Protein 7YKM (pdb70)

Solvent-accessible surface area: 5357 Å² total; per-residue (Å²): 118,158,53,168,34,80,24,104,46,71,0,51,137,35,1,59,128,5,12,21,76,126,60,16,151,99,6,100,32,139,46,7,126,84,26,16,0,77,0,59,3,136,74,84,59,39,13,93,106,14,43,131,79,79,112,121,10,15,124,98,0,28,105,67,5,26,103,73,60,88,4,83,62,1,102,29,46,54,41,187,207

Organism: Deinococcus radiodurans (strain ATCC 13939 / DSM 20539 / JCM 16871 / CCUG 27074 / LMG 4051 / NBRC 15346 / NCIMB 9279 / VKM B-1422 / R1) (NCBI:txid243230)

Radius of gyration: 12.06 Å; Cα contacts (8 Å, |Δi|>4): 116; chains: 1; bounding box: 26×30×32 Å

Foldseek 3Di:
DVVLVVLFVLLQVCLCVLPDDVQPVFKHFDGADPLETEIEGADDVVQVVCVVCVVSSQVSSQVVSDPPSGRDYYHYDYDPD

Sequence (81 aa):
KLGYGVQRARALLLWPQAVGPEIARMTRPRSVQGGTLFVEVRDSAAAHHLTMQRHHFLKRLNELLGAGQEVSELRFSVGHI

Structure (mmCIF, N/CA/C/O backbone):
data_7YKM
#
_entry.id   7YKM
#
_cell.length_a   92.593
_cell.length_b   37.438
_cell.length_c   86.285
_c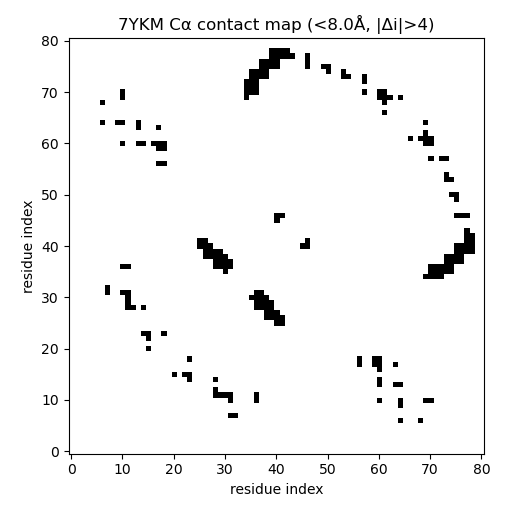ell.angle_alpha   90.000
_cell.angle_beta   164.339
_cell.angle_gamma   90.000
#
_symmetry.space_group_name_H-M   'C 1 2 1'
#
loop_
_entity.id
_entity.type
_entity.pdbx_description
1 polymer 'DciA DUF721 domain'
2 water water
#
loop_
_atom_site.group_PDB
_atom_site.id
_atom_site.type_symbol
_atom_site.label_atom_id
_atom_site.label_alt_id
_atom_site.label_comp_id
_atom_site.label_asym_id
_atom_site.label_entity_id
_atom_site.label_seq_id
_atom_site.pdbx_PDB_ins_code
_atom_site.Cartn_x
_atom_site.Cartn_y
_atom_site.Cartn_z
_atom_site.occupancy
_atom_site.B_iso_or_equiv
_atom_site.auth_seq_id
_atom_site.auth_comp_id
_atom_site.auth_asym_id
_atom_site.auth_atom_id
_atom_site.pdbx_PDB_model_num
ATOM 1 N N . LYS A 1 24 ? -4.31178 12.97518 -4.37321 1.000 61.65314 24 LYS A N 1
ATOM 2 C CA . LYS A 1 24 ? -5.17900 12.06728 -3.63623 1.000 58.57382 24 LYS A CA 1
ATOM 3 C C . LYS A 1 24 ? -6.57149 11.99085 -4.27678 1.000 57.04799 24 LYS A C 1
ATOM 4 O O . LYS A 1 24 ? -7.44300 11.25290 -3.81228 1.000 56.51271 24 LYS A O 1
ATOM 6 N N . LEU A 1 25 ? -6.75994 12.76776 -5.34504 1.000 57.24164 25 LEU A N 1
ATOM 7 C CA . LEU A 1 25 ? -8.02424 12.74376 -6.06694 1.000 56.08865 25 LEU A CA 1
ATOM 8 C C . LEU A 1 25 ? -8.32533 11.34957 -6.59432 1.000 59.42671 25 LEU A C 1
ATOM 9 O O . LEU A 1 25 ? -9.46471 10.87925 -6.50328 1.000 60.88254 25 LEU A O 1
ATOM 14 N N . GLY A 1 26 ? -7.31523 10.66660 -7.14706 1.000 60.99750 26 GLY A N 1
ATOM 15 C CA . GLY A 1 26 ? -7.53599 9.31217 -7.62963 1.000 56.75600 26 GLY A CA 1
ATOM 16 C C . GLY A 1 26 ? -7.86168 8.33271 -6.51690 1.000 52.06826 26 GLY A C 1
ATOM 17 O O . GLY A 1 26 ? -8.71887 7.46149 -6.67496 1.000 49.48218 26 GLY A O 1
ATOM 18 N N . TYR A 1 27 ? -7.16238 8.44307 -5.38641 1.000 50.81216 27 TYR A N 1
ATOM 19 C CA . TYR A 1 27 ? -7.54902 7.65491 -4.22131 1.000 49.04446 27 TYR A CA 1
ATOM 20 C C . TYR A 1 27 ? -8.99317 7.92916 -3.83339 1.000 45.97580 27 TYR A C 1
ATOM 21 O O . TYR A 1 27 ? -9.73865 7.00262 -3.50064 1.000 40.23620 27 TYR A O 1
ATOM 30 N N . GLY A 1 28 ? -9.40490 9.20078 -3.86435 1.000 49.00163 28 GLY A N 1
ATOM 31 C CA . GLY A 1 28 ? -10.78006 9.52989 -3.52702 1.000 44.43351 28 GLY A CA 1
ATOM 32 C C . GLY A 1 28 ? -11.79602 8.92101 -4.47950 1.000 36.58856 28 GLY A C 1
ATOM 33 O O . GLY A 1 28 ? -12.86240 8.46879 -4.05556 1.000 37.24344 28 GLY A O 1
ATOM 34 N N . VAL A 1 29 ? -11.48973 8.91324 -5.77888 1.000 32.09184 29 VAL A N 1
ATOM 35 C CA . VAL A 1 29 ? -12.35591 8.20058 -6.71369 1.000 30.55108 29 VAL A CA 1
ATOM 36 C C . VAL A 1 29 ? -12.48588 6.74182 -6.30433 1.000 26.87967 29 VAL A C 1
ATOM 37 O O . VAL A 1 29 ? -13.59099 6.20599 -6.19866 1.000 25.33155 29 VAL A O 1
ATOM 41 N N . GLN A 1 30 ? -11.35641 6.08127 -6.07121 1.000 25.60650 30 GLN A N 1
ATOM 42 C CA . GLN A 1 30 ? -11.38860 4.65993 -5.74170 1.000 25.72768 30 GLN A CA 1
ATOM 43 C C . GLN A 1 30 ? -12.11626 4.41469 -4.42832 1.000 23.62319 30 GLN A C 1
ATOM 44 O O . GLN A 1 30 ? -12.86870 3.43918 -4.29644 1.000 23.16282 30 GLN A O 1
ATOM 50 N N . ARG A 1 31 ? -11.89357 5.27764 -3.43486 1.000 20.77197 31 ARG A N 1
ATOM 51 C CA . ARG A 1 31 ? -12.53127 5.04336 -2.14603 1.000 20.52255 31 ARG A CA 1
ATOM 52 C C . ARG A 1 31 ? -14.03725 5.18912 -2.25677 1.000 17.07106 31 ARG A C 1
ATOM 53 O O . ARG A 1 31 ? -14.79292 4.36644 -1.73174 1.000 19.04335 31 ARG A O 1
ATOM 61 N N . ALA A 1 32 ? -14.50141 6.22771 -2.95368 1.000 17.00114 32 ALA A N 1
ATOM 62 C CA . ALA A 1 32 ? -15.92994 6.34514 -3.16946 1.000 15.24442 32 ALA A CA 1
ATOM 63 C C . ALA A 1 32 ? -16.46745 5.13752 -3.92889 1.000 13.15629 32 ALA A C 1
ATOM 64 O O . ALA A 1 32 ? -17.52869 4.61207 -3.58544 1.000 14.16305 32 ALA A O 1
ATOM 66 N N . ARG A 1 33 ? -15.76952 4.70028 -4.98126 1.000 13.77838 33 ARG A N 1
ATOM 67 C CA . ARG A 1 33 ? -16.30884 3.60027 -5.78142 1.000 12.97735 33 ARG A CA 1
ATOM 68 C C . ARG A 1 33 ? -16.40706 2.29473 -4.98222 1.000 14.73546 33 ARG A C 1
ATOM 69 O O . ARG A 1 33 ? -17.34429 1.49914 -5.18103 1.000 15.48016 33 ARG A O 1
ATOM 77 N N . ALA A 1 34 ? -15.43341 2.03427 -4.10256 1.000 14.52239 34 ALA A N 1
ATOM 78 C CA . ALA A 1 34 ? -15.51840 0.85401 -3.25238 1.000 14.59422 34 ALA A CA 1
ATOM 79 C C . ALA A 1 34 ? -16.78144 0.86972 -2.40490 1.000 15.91634 34 ALA A C 1
ATOM 80 O O . ALA A 1 34 ? -17.42711 -0.17285 -2.23077 1.000 19.25483 34 ALA A O 1
ATOM 82 N N . LEU A 1 35 ? -17.15621 2.04107 -1.86861 1.000 13.91898 35 LEU A N 1
ATOM 83 C CA . LEU A 1 35 ? -18.38823 2.10607 -1.09502 1.000 13.97083 35 LEU A CA 1
ATOM 84 C C . LEU A 1 35 ? -19.60625 1.96027 -1.99479 1.000 17.23281 35 LEU A C 1
ATOM 85 O O . LEU A 1 35 ? -20.55293 1.23952 -1.66316 1.000 16.70344 35 LEU A O 1
ATOM 90 N N . LEU A 1 36 ? -19.57985 2.60456 -3.15971 1.000 13.76161 36 LEU A N 1
ATOM 91 C CA . LEU A 1 36 ? -20.75529 2.63897 -4.02348 1.000 13.42120 36 LEU A CA 1
ATOM 92 C C . LEU A 1 36 ? -21.01058 1.31316 -4.72408 1.000 12.27296 36 LEU A C 1
ATOM 93 O O . LEU A 1 36 ? -22.16196 1.01200 -5.05891 1.000 15.47290 36 LEU A O 1
ATOM 98 N N . LEU A 1 37 ? -19.96960 0.51729 -4.95451 1.000 13.87057 37 LEU A N 1
ATOM 99 C CA . LEU A 1 37 ? -20.11055 -0.74967 -5.67257 1.000 12.10401 37 LEU A CA 1
ATOM 100 C C . LEU A 1 37 ? -20.46292 -1.95002 -4.78532 1.000 12.26781 37 LEU A C 1
ATOM 101 O O . LEU A 1 37 ? -20.70087 -3.04613 -5.31949 1.000 13.52038 37 LEU A O 1
ATOM 106 N N . TRP A 1 38 ? -20.49202 -1.78102 -3.46111 1.000 11.91885 38 TRP A N 1
ATOM 107 C CA . TRP A 1 38 ? -20.81006 -2.89896 -2.57495 1.000 11.72157 38 TRP A CA 1
ATOM 108 C C . TRP A 1 38 ? -22.14415 -3.55124 -2.91872 1.000 13.20998 38 TRP A C 1
ATOM 109 O O . TRP A 1 38 ? -22.19224 -4.78969 -3.02965 1.000 11.51517 38 TRP A O 1
ATOM 120 N N . PRO A 1 39 ? -23.24366 -2.81486 -3.10955 1.000 13.06737 39 PRO A N 1
ATOM 121 C CA . PRO A 1 39 ? -24.49732 -3.49965 -3.48870 1.000 14.69021 39 PRO A CA 1
ATOM 122 C C . PRO A 1 39 ? -24.37341 -4.29995 -4.77271 1.000 13.49622 39 PRO A C 1
ATOM 123 O O . PRO A 1 39 ? -24.90714 -5.41690 -4.85288 1.000 15.25020 39 PRO A O 1
ATOM 127 N N . GLN A 1 40 ? -23.69003 -3.76258 -5.78764 1.000 13.58992 40 GLN A N 1
ATOM 128 C CA . GLN A 1 40 ? -23.53987 -4.50740 -7.03277 1.000 14.66103 40 GLN A CA 1
ATOM 129 C C . GLN A 1 40 ? -22.76099 -5.78579 -6.79567 1.000 14.45673 40 GLN A C 1
ATOM 130 O O . GLN A 1 40 ? -23.04928 -6.82612 -7.39876 1.000 15.20183 40 GLN A O 1
ATOM 136 N N . ALA A 1 41 ? -21.77673 -5.73062 -5.89386 1.000 15.28054 41 ALA A N 1
ATOM 137 C CA . ALA A 1 41 ? -20.95136 -6.90227 -5.62509 1.000 13.42665 41 ALA A CA 1
ATOM 138 C C . ALA A 1 41 ? -21.73098 -8.01338 -4.93543 1.000 15.40123 41 ALA A C 1
ATOM 139 O O . ALA A 1 41 ? -21.51387 -9.19667 -5.22153 1.000 18.62821 41 ALA A O 1
ATOM 141 N N . VAL A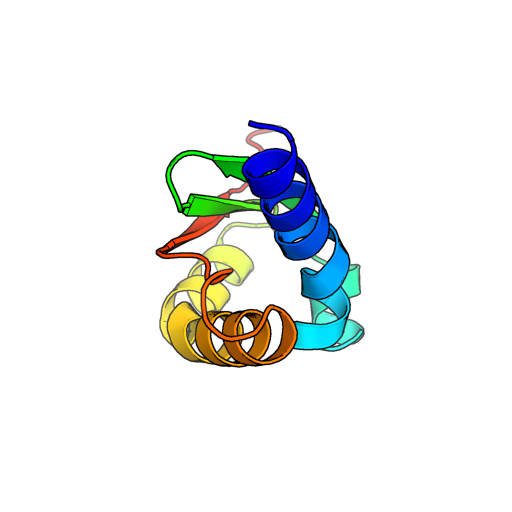 1 42 ? -22.62162 -7.66859 -4.00055 1.000 15.75804 42 VAL A N 1
ATOM 142 C CA . VAL A 1 42 ? -23.22279 -8.69806 -3.16258 1.000 13.26114 42 VAL A CA 1
ATOM 143 C C . VAL A 1 42 ? -24.66349 -9.02255 -3.51655 1.000 15.14530 42 VAL A C 1
ATOM 144 O O . VAL A 1 42 ? -25.20659 -9.99688 -2.97426 1.000 16.12624 42 VAL A O 1
ATOM 148 N N . GLY A 1 43 ? -25.31117 -8.22897 -4.36916 1.000 14.21174 43 GLY A N 1
ATOM 149 C CA . GLY A 1 43 ? -26.69754 -8.48954 -4.69351 1.000 13.38706 43 GLY A CA 1
ATOM 150 C C . GLY A 1 43 ? -27.64333 -7.79559 -3.74278 1.000 13.24764 43 GLY A C 1
ATOM 151 O O . GLY A 1 43 ? -27.24820 -7.35505 -2.64651 1.000 14.14510 43 GLY A O 1
ATOM 152 N N . PRO A 1 44 ? -28.91782 -7.66557 -4.14244 1.000 14.68916 44 PRO A N 1
ATOM 153 C CA . PRO A 1 44 ? -29.83536 -6.80865 -3.37885 1.000 14.84635 44 PRO A CA 1
ATOM 154 C C . PRO A 1 44 ? -30.24539 -7.35984 -2.01940 1.000 17.46383 44 PRO A C 1
ATOM 155 O O . PRO A 1 44 ? -30.48704 -6.56623 -1.10397 1.000 19.01854 44 PRO A O 1
ATOM 159 N N . GLU A 1 45 ? -30.35423 -8.68252 -1.85653 1.000 16.73914 45 GLU A N 1
ATOM 160 C CA . GLU A 1 45 ? -30.76066 -9.23432 -0.56524 1.000 16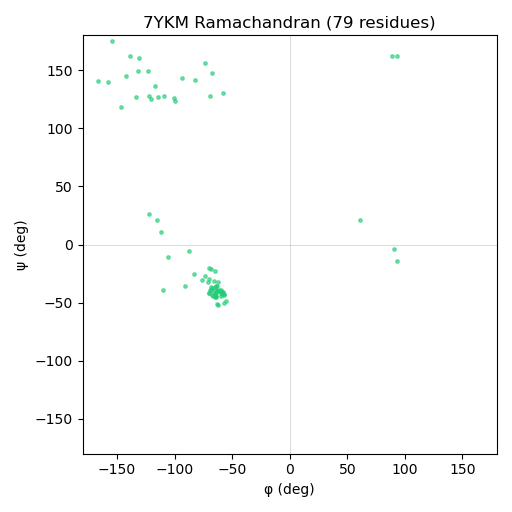.55122 45 GLU A CA 1
ATOM 161 C C . GLU A 1 45 ? -29.75224 -8.87271 0.51192 1.000 15.92447 45 GLU A C 1
ATOM 162 O O . GLU A 1 45 ? -30.11337 -8.32174 1.55974 1.000 16.93188 45 GLU A O 1
ATOM 168 N N . ILE A 1 46 ? -28.47538 -9.15094 0.25461 1.000 13.49755 46 ILE A N 1
ATOM 169 C CA . ILE A 1 46 ? -27.44906 -8.80805 1.23973 1.000 11.53820 46 ILE A CA 1
ATOM 170 C C . ILE A 1 46 ? -27.27872 -7.29359 1.35988 1.000 13.55488 46 ILE A C 1
ATOM 171 O O . ILE A 1 46 ? -27.04476 -6.76537 2.45454 1.000 17.08907 46 ILE A O 1
ATOM 1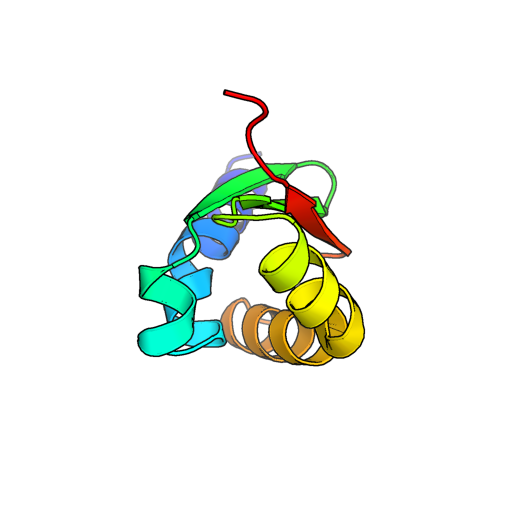76 N N . ALA A 1 47 ? -27.38519 -6.56417 0.24880 1.000 15.94562 47 ALA A N 1
ATOM 177 C CA . ALA A 1 47 ? -27.16129 -5.12622 0.30066 1.000 14.85621 47 ALA A CA 1
ATOM 178 C C . ALA A 1 47 ? -28.22144 -4.42440 1.13321 1.000 18.13483 47 ALA A C 1
ATOM 179 O O . ALA A 1 47 ? -27.94716 -3.37644 1.73722 1.000 15.70151 47 ALA A O 1
ATOM 181 N N . ARG A 1 48 ? -29.43862 -4.95351 1.15542 1.000 15.91625 48 ARG A N 1
ATOM 182 C CA . ARG A 1 48 ? -30.49093 -4.30139 1.91393 1.000 16.35862 48 ARG A CA 1
ATOM 183 C C . ARG A 1 48 ? -30.22576 -4.38034 3.40997 1.000 18.53497 48 ARG A C 1
ATOM 184 O O . ARG A 1 48 ? -30.73621 -3.54385 4.15783 1.000 23.19276 48 ARG A O 1
ATOM 192 N N . MET A 1 49 ? -29.40516 -5.33175 3.85153 1.000 15.95971 49 MET A N 1
ATOM 193 C CA . MET A 1 49 ? -29.16805 -5.59639 5.26690 1.000 20.09261 49 MET A CA 1
ATOM 194 C C . MET A 1 49 ? -27.75509 -5.23150 5.71049 1.000 20.25291 49 MET A C 1
ATOM 195 O O . MET A 1 49 ? -27.33111 -5.60787 6.81377 1.000 22.01705 49 MET A O 1
ATOM 200 N N . THR A 1 50 ? -27.00793 -4.53452 4.86606 1.000 16.36531 50 THR A N 1
ATOM 201 C CA . THR A 1 50 ? -25.65113 -4.10923 5.17337 1.000 14.10939 50 THR A CA 1
ATOM 202 C C . THR A 1 50 ? -25.48621 -2.68296 4.67517 1.000 14.94367 50 THR A C 1
ATOM 203 O O . THR A 1 50 ? -26.27222 -2.18864 3.86274 1.000 15.97401 50 THR A O 1
ATOM 207 N N . ARG A 1 51 ? -24.45573 -2.01110 5.18120 1.000 13.95765 51 ARG A N 1
ATOM 208 C CA . ARG A 1 51 ? -24.20558 -0.64285 4.74223 1.000 13.23676 51 ARG A CA 1
ATOM 209 C C . ARG A 1 51 ? -22.71109 -0.41539 4.74587 1.000 15.45908 51 ARG A C 1
ATOM 210 O O . ARG A 1 51 ? -22.07396 -0.49771 5.80244 1.000 14.54275 51 ARG A O 1
ATOM 218 N N . PRO A 1 52 ? -22.11271 -0.12580 3.60144 1.000 12.89431 52 PRO A N 1
ATOM 219 C CA . PRO A 1 52 ? -20.68396 0.18672 3.56562 1.000 12.35229 52 PRO A CA 1
ATOM 220 C C . PRO A 1 52 ? -20.43826 1.52601 4.22943 1.000 14.74834 52 PRO A C 1
ATOM 221 O O . PRO A 1 52 ? -21.08291 2.52599 3.89943 1.000 15.11429 52 PRO A O 1
ATOM 225 N N . ARG A 1 53 ? -19.51483 1.54262 5.18689 1.000 12.40126 53 ARG A N 1
ATOM 226 C CA . ARG A 1 53 ? -19.34353 2.72952 6.02012 1.000 13.63882 53 ARG A CA 1
ATOM 227 C C . ARG A 1 53 ? -18.06089 3.50363 5.78179 1.000 15.28008 53 ARG A C 1
ATOM 228 O O . ARG A 1 53 ? -18.06965 4.73515 5.86298 1.000 20.19704 53 ARG A O 1
ATOM 236 N N . SER A 1 54 ? -16.94595 2.82726 5.54748 1.000 12.19731 54 SER A N 1
ATOM 237 C CA . SER A 1 54 ? -15.67293 3.50873 5.49198 1.000 12.87614 54 SER A CA 1
ATOM 238 C C . SER A 1 54 ? -14.71533 2.65326 4.69070 1.000 15.17564 54 SER A C 1
ATOM 239 O O . SER A 1 54 ? -14.71446 1.42461 4.81495 1.000 16.54986 54 SER A O 1
ATOM 242 N N . VAL A 1 55 ? -13.91302 3.29602 3.86101 1.000 16.31513 55 VAL A N 1
ATOM 243 C CA . VAL A 1 55 ? -12.80377 2.62511 3.20573 1.000 16.48173 55 VAL A CA 1
ATOM 244 C C . VAL A 1 55 ? -11.58780 3.51416 3.34958 1.000 21.24465 55 VAL A C 1
A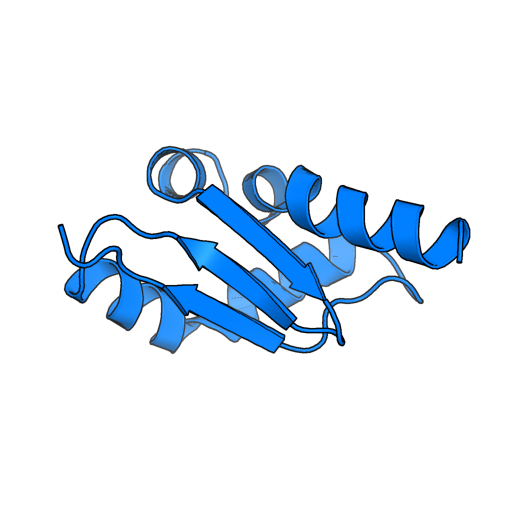TOM 245 O O . VAL A 1 55 ? -11.64185 4.71155 3.03251 1.000 24.10224 55 VAL A O 1
ATOM 249 N N . GLN A 1 56 ? -10.50949 2.94121 3.86892 1.000 22.74080 56 GLN A N 1
ATOM 250 C CA . GLN A 1 56 ? -9.32784 3.71699 4.18979 1.000 24.17481 56 GLN A CA 1
ATOM 251 C C . GLN A 1 56 ? -8.19614 2.73738 4.42759 1.000 27.88197 56 GLN A C 1
ATOM 252 O O . GLN A 1 56 ? -8.40748 1.68151 5.02056 1.000 25.91970 56 GLN A O 1
ATOM 258 N N . GLY A 1 57 ? -7.00764 3.08585 3.94868 1.000 29.68175 57 GLY A N 1
ATOM 259 C CA . GLY A 1 57 ? -5.87932 2.19860 4.13445 1.000 29.17144 57 GLY A CA 1
ATOM 260 C C . GLY A 1 57 ? -6.04903 0.83799 3.50675 1.000 29.84957 57 GLY A C 1
ATOM 261 O O . GLY A 1 57 ? -5.37676 -0.10781 3.91784 1.000 31.32045 57 GLY A O 1
ATOM 262 N N . GLY A 1 58 ? -6.94715 0.70711 2.53220 1.000 27.33528 58 GLY A N 1
ATOM 263 C CA . GLY A 1 58 ? -7.19653 -0.55572 1.86534 1.000 24.56362 58 GLY A CA 1
ATOM 264 C C . GLY A 1 58 ? -8.27793 -1.41575 2.48200 1.000 20.56176 58 GLY A C 1
ATOM 265 O O . GLY A 1 58 ? -8.60008 -2.47041 1.91957 1.000 21.25601 58 GLY A O 1
ATOM 266 N N . THR A 1 59 ? -8.85701 -0.99934 3.60389 1.000 20.77492 59 THR A N 1
ATOM 267 C CA . THR A 1 59 ? -9.83459 -1.79275 4.33107 1.000 20.08852 59 THR A CA 1
ATOM 268 C C . THR A 1 59 ? -11.20432 -1.16600 4.17483 1.000 17.92555 59 THR A C 1
ATOM 269 O O . THR A 1 59 ? -11.38262 0.02049 4.48259 1.000 18.79994 59 THR A O 1
ATOM 273 N N . LEU A 1 60 ? -12.17295 -1.98235 3.75318 1.000 16.39324 60 LEU A N 1
ATOM 274 C CA . LEU A 1 60 ? -13.57501 -1.58423 3.68955 1.000 16.09638 60 LEU A CA 1
ATOM 275 C C . LEU A 1 60 ? -14.29085 -2.13863 4.91624 1.000 16.97746 60 LEU A C 1
ATOM 276 O O . LEU A 1 60 ? -14.24534 -3.34649 5.17016 1.000 18.03355 60 LEU A O 1
ATOM 281 N N . PHE A 1 61 ? -14.91687 -1.25310 5.69149 1.000 12.65330 61 PHE A N 1
ATOM 282 C CA . PHE A 1 61 ? -15.75634 -1.66615 6.80710 1.000 14.50129 61 PHE A CA 1
ATOM 283 C C . PHE A 1 61 ? -17.20231 -1.59150 6.36867 1.000 12.86901 61 PHE A C 1
ATOM 284 O O . PHE A 1 61 ? -17.65913 -0.54114 5.90016 1.000 13.18425 61 PHE A O 1
ATOM 292 N N . VAL A 1 62 ? -17.92101 -2.69979 6.52683 1.000 10.67626 62 VAL A N 1
ATOM 293 C CA . VAL A 1 62 ? -19.33479 -2.79979 6.20016 1.000 11.01596 62 VAL A CA 1
ATOM 294 C C . VAL A 1 62 ? -20.08557 -3.03402 7.49939 1.000 13.15387 62 VAL A C 1
ATOM 295 O O . VAL A 1 62 ? -19.75584 -3.96551 8.24702 1.000 11.97759 62 VAL A O 1
ATOM 299 N N . GLU A 1 63 ? -21.08557 -2.20712 7.76959 1.000 13.92349 63 GLU A N 1
ATOM 300 C CA . GLU A 1 63 ? -21.92532 -2.41169 8.94299 1.000 12.73053 63 GLU A CA 1
ATOM 301 C C . GLU A 1 63 ? -22.99287 -3.45318 8.63949 1.000 13.19388 63 GLU A C 1
ATOM 302 O O . GLU A 1 63 ? -23.57309 -3.47679 7.55673 1.000 13.65507 63 GLU A O 1
ATOM 308 N N . VAL A 1 64 ? -23.27852 -4.30250 9.61837 1.000 11.10539 64 VAL A N 1
ATOM 309 C CA . VAL A 1 64 ? -24.22820 -5.39372 9.48658 1.000 14.31708 64 VAL A CA 1
ATOM 310 C C . VAL A 1 64 ? -25.14894 -5.30810 10.68731 1.000 15.56889 64 VAL A C 1
ATOM 311 O O . VAL A 1 64 ? -24.83949 -4.65966 11.69095 1.000 17.62276 64 VAL A O 1
ATOM 315 N N . ARG A 1 65 ? -26.31618 -5.94152 10.56543 1.000 22.24413 65 ARG A N 1
ATOM 316 C CA . ARG A 1 65 ? -27.34994 -5.70594 11.55894 1.000 26.08750 65 ARG A CA 1
ATOM 317 C C . ARG A 1 65 ? -27.09550 -6.43293 12.87515 1.000 25.22374 65 ARG A C 1
ATOM 318 O O . ARG A 1 65 ? -27.49029 -5.94042 13.92986 1.000 28.28596 65 ARG A O 1
ATOM 326 N N . ASP A 1 66 ? -26.44041 -7.58712 12.86388 1.000 22.92579 66 ASP A N 1
ATOM 327 C CA . AS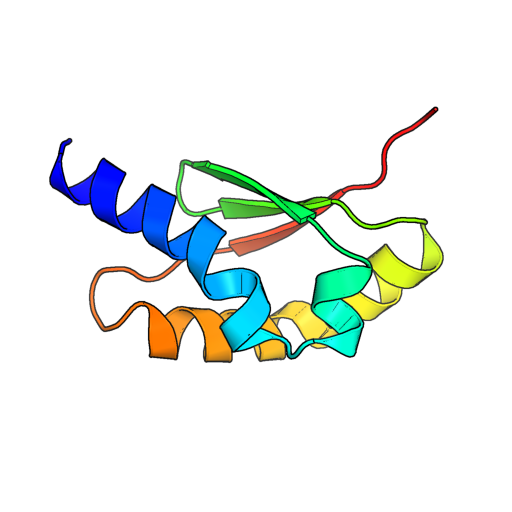P A 1 66 ? -26.24818 -8.29094 14.12085 1.000 25.42941 66 ASP A CA 1
ATOM 328 C C . ASP A 1 66 ? -25.02554 -9.18627 14.04616 1.000 20.74900 66 ASP A C 1
ATOM 329 O O . ASP A 1 66 ? -24.41611 -9.37957 12.99217 1.000 17.58288 66 ASP A O 1
ATOM 334 N N . SER A 1 67 ? -24.73429 -9.78449 15.18970 1.000 20.52640 67 SER A N 1
ATOM 335 C CA . SER A 1 67 ? -23.52390 -10.56004 15.37383 1.000 16.59965 67 SER A CA 1
ATOM 336 C C . SER A 1 67 ? -23.50450 -11.78313 14.47590 1.000 16.72576 67 SER A C 1
ATOM 337 O O . SER A 1 67 ? -22.45561 -12.11259 13.91125 1.000 15.86511 67 SER A O 1
ATOM 340 N N . ALA A 1 68 ? -24.64095 -12.48432 14.34774 1.000 15.76762 68 ALA A N 1
ATOM 341 C CA . ALA A 1 68 ? -24.62002 -13.70909 13.54857 1.000 16.56832 68 ALA A CA 1
ATOM 342 C C . ALA A 1 68 ? -24.38756 -13.40573 12.07069 1.000 16.89157 68 ALA A C 1
ATOM 343 O O . ALA A 1 68 ? -23.58212 -14.08069 11.41422 1.000 16.43052 68 ALA A O 1
ATOM 345 N N . ALA A 1 69 ? -25.06518 -12.38361 11.53169 1.000 18.17056 69 ALA A N 1
ATOM 346 C CA . ALA A 1 69 ? -24.82741 -12.01631 10.13710 1.000 17.97994 69 ALA A CA 1
ATOM 347 C C . ALA A 1 69 ? -23.36672 -11.62704 9.92214 1.000 17.18096 69 ALA A C 1
ATOM 348 O O . ALA A 1 69 ? -22.74211 -12.04473 8.93684 1.000 17.72092 69 ALA A O 1
ATOM 350 N N . ALA A 1 70 ? -22.78492 -10.87542 10.86154 1.000 18.43546 70 ALA A N 1
ATOM 351 C CA . ALA A 1 70 ? -21.37426 -10.51573 10.72835 1.000 17.53424 70 ALA A CA 1
ATOM 352 C C . ALA A 1 70 ? -20.49935 -11.75110 10.67026 1.000 14.26328 70 ALA A C 1
ATOM 353 O O . ALA A 1 70 ? -19.52503 -11.79711 9.91586 1.000 14.26351 70 ALA A O 1
ATOM 355 N N . HIS A 1 71 ? -20.80163 -12.75213 11.49965 1.000 14.45040 71 HIS A N 1
ATOM 356 C CA . HIS A 1 71 ? -20.01955 -13.97459 11.47117 1.000 14.27520 71 HIS A CA 1
ATOM 357 C C . HIS A 1 71 ? -20.15032 -14.67965 10.12145 1.000 12.66003 71 HIS A C 1
ATOM 358 O O . HIS A 1 71 ? -19.14358 -15.05803 9.52137 1.000 12.91576 71 HIS A O 1
ATOM 365 N N . HIS A 1 72 ? -21.37966 -14.89407 9.64746 1.000 14.51773 72 HIS A N 1
ATOM 366 C CA . HIS A 1 72 ? -21.55304 -15.61437 8.38592 1.000 12.79181 72 HIS A CA 1
ATOM 367 C C . HIS A 1 72 ? -20.94177 -14.84600 7.21379 1.000 14.51497 72 HIS A C 1
ATOM 368 O O . HIS A 1 72 ? -20.34905 -15.45515 6.30900 1.000 14.22261 72 HIS A O 1
ATOM 375 N N . LEU A 1 73 ? -21.01974 -13.51343 7.24323 1.000 13.60080 73 LEU A N 1
ATOM 376 C CA . LEU A 1 73 ? -20.35767 -12.70948 6.21860 1.000 15.19066 73 LEU A CA 1
ATOM 377 C C . LEU A 1 73 ? -18.84885 -12.87504 6.28602 1.000 14.99423 73 LEU A C 1
ATOM 378 O O . LEU A 1 73 ? -18.18723 -13.06277 5.25414 1.000 14.68667 73 LEU A O 1
ATOM 383 N N . THR A 1 74 ? -18.28132 -12.82895 7.50168 1.000 15.52764 74 THR A N 1
ATOM 384 C CA . THR A 1 74 ? -16.83856 -12.98250 7.65909 1.000 15.99197 74 THR A CA 1
ATOM 385 C C . THR A 1 74 ? -16.34869 -14.33489 7.13055 1.000 15.79538 74 THR A C 1
ATOM 386 O O . THR A 1 74 ? -15.27053 -14.42352 6.53167 1.000 17.61317 74 THR A O 1
ATOM 390 N N . MET A 1 75 ? -17.11362 -15.41268 7.34982 1.000 16.64842 75 MET A N 1
ATOM 391 C CA . MET A 1 75 ? -16.62452 -16.72390 6.93398 1.000 17.96353 75 MET A CA 1
ATOM 392 C C . MET A 1 75 ? -16.48195 -16.85179 5.42469 1.000 19.24103 75 MET A C 1
ATOM 393 O O . MET A 1 75 ? -15.69411 -17.68464 4.95602 1.000 21.03492 75 MET A O 1
ATOM 398 N N . GLN A 1 76 ? -17.20310 -16.04916 4.64698 1.000 16.84385 76 GLN A N 1
ATOM 399 C CA . GLN A 1 76 ? -17.12895 -16.14982 3.19679 1.000 17.27619 76 GLN A CA 1
ATOM 400 C C . GLN A 1 76 ? -16.71236 -14.82281 2.58697 1.000 18.77129 76 GLN A C 1
ATOM 401 O O . GLN A 1 76 ? -17.04336 -14.53408 1.43302 1.000 19.59821 76 GLN A O 1
ATOM 407 N N . ARG A 1 77 ? -15.99420 -13.99843 3.35508 1.000 19.32415 77 ARG A N 1
ATOM 408 C CA . ARG A 1 77 ? -15.77410 -12.62038 2.94780 1.000 15.89578 77 ARG A CA 1
ATOM 409 C C . ARG A 1 77 ? -14.99761 -12.50265 1.64475 1.000 16.64542 77 ARG A C 1
ATOM 410 O O . ARG A 1 77 ? -15.21660 -11.54344 0.90027 1.000 17.07334 77 ARG A O 1
ATOM 418 N N . HIS A 1 78 ? -14.08381 -13.42932 1.34907 1.000 18.48234 78 HIS A N 1
ATOM 419 C CA . HIS A 1 78 ? -13.30256 -13.27626 0.12484 1.000 18.94825 78 HIS A CA 1
ATOM 420 C C . HIS A 1 78 ? -14.13282 -13.50069 -1.13181 1.000 19.19732 78 HIS A C 1
ATOM 421 O O . HIS A 1 78 ? -13.73889 -13.02942 -2.20760 1.000 20.23067 78 HIS A O 1
ATOM 428 N N . HIS A 1 79 ? -15.27829 -14.17704 -1.02854 1.000 18.32096 79 HIS A N 1
ATOM 429 C CA . HIS A 1 79 ? -16.16229 -14.26160 -2.18578 1.000 19.86996 79 HIS A CA 1
ATOM 430 C C . HIS A 1 79 ? -16.68391 -12.88204 -2.54805 1.000 18.70231 79 HIS A C 1
ATOM 431 O O . HIS A 1 79 ? -16.69963 -12.50107 -3.72311 1.000 19.82098 79 HIS A O 1
ATOM 438 N N . PHE A 1 80 ? -17.11514 -12.11653 -1.54199 1.000 15.80799 80 PHE A N 1
ATOM 439 C CA . PHE A 1 80 ? -17.62198 -10.77395 -1.80931 1.000 16.65437 80 PHE A CA 1
ATOM 440 C C . PHE A 1 80 ? -16.49866 -9.83507 -2.21994 1.000 15.73226 80 PHE A C 1
ATOM 441 O O . PHE A 1 80 ? -16.68219 -8.99252 -3.11066 1.000 17.00533 80 PHE A O 1
ATOM 449 N N . LEU A 1 81 ? -15.35249 -9.93507 -1.54745 1.000 17.73312 81 LEU A N 1
ATOM 450 C CA . LEU A 1 81 ? -14.22489 -9.06537 -1.86147 1.000 18.53470 81 LEU A CA 1
ATOM 451 C C . LEU A 1 81 ? -13.75922 -9.28798 -3.29026 1.000 20.32755 81 LEU A C 1
ATOM 452 O O . LEU A 1 81 ? -13.44943 -8.32524 -4.00587 1.000 21.14472 81 LEU A O 1
ATOM 457 N N . LYS A 1 82 ? -13.75677 -10.54541 -3.74489 1.000 19.01916 82 LYS A N 1
ATOM 458 C CA . LYS A 1 82 ? -13.34538 -10.81924 -5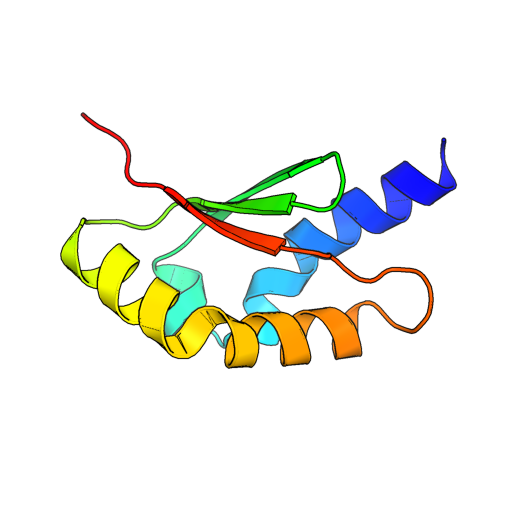.11689 1.000 19.76330 82 LYS A CA 1
ATOM 459 C C . LYS A 1 82 ? -14.30553 -10.18088 -6.11406 1.000 20.71700 82 LYS A C 1
ATOM 460 O O . LYS A 1 82 ? -13.87272 -9.57402 -7.10110 1.000 21.78029 82 LYS A O 1
ATOM 466 N N . ARG A 1 83 ? -15.61339 -10.30537 -5.88528 1.000 21.20485 83 ARG A N 1
ATOM 467 C CA . ARG A 1 83 ? -16.55352 -9.64882 -6.79387 1.000 21.72690 83 ARG A CA 1
ATOM 468 C C . ARG A 1 83 ? -16.42647 -8.12670 -6.73834 1.000 19.59350 83 ARG A C 1
ATOM 469 O O . ARG A 1 83 ? -16.43850 -7.45424 -7.78038 1.000 17.86941 83 ARG A O 1
ATOM 477 N N . LEU A 1 84 ? -16.30737 -7.55493 -5.53754 1.000 17.64135 84 LEU A N 1
ATOM 478 C CA . LEU A 1 84 ? -16.10531 -6.11174 -5.44955 1.000 16.08340 84 LEU A CA 1
ATOM 479 C C . LEU A 1 84 ? -14.87046 -5.68088 -6.23540 1.000 17.06431 84 LEU A C 1
ATOM 480 O O . LEU A 1 84 ? -14.90856 -4.67914 -6.97455 1.000 16.02976 84 LEU A O 1
ATOM 485 N N . ASN A 1 85 ? -13.76775 -6.43037 -6.10930 1.000 16.76790 85 ASN A N 1
ATOM 486 C CA . ASN A 1 85 ? -12.52957 -6.01117 -6.75661 1.000 14.96828 85 ASN A CA 1
ATOM 487 C C . ASN A 1 85 ? -12.61465 -6.13568 -8.26437 1.000 17.50095 85 ASN A C 1
ATOM 488 O O . ASN A 1 85 ? -11.98288 -5.35247 -8.98121 1.000 18.72208 85 ASN A O 1
ATOM 493 N N . GLU A 1 86 ? -13.41253 -7.07839 -8.76133 1.000 18.54137 86 GLU A N 1
ATOM 494 C CA . GLU A 1 86 ? -13.60545 -7.17808 -10.20344 1.000 19.26201 86 GLU A CA 1
ATOM 495 C C . GLU A 1 86 ? -14.37079 -5.97495 -10.73730 1.000 18.21560 86 GLU A C 1
ATOM 496 O O . GLU A 1 86 ? -14.08526 -5.48671 -11.83922 1.000 20.43750 86 GLU A O 1
ATOM 502 N N . LEU A 1 87 ? -15.35109 -5.49381 -9.96466 1.000 15.94001 87 LEU A N 1
ATOM 503 C CA . LEU A 1 87 ? -16.10272 -4.29531 -10.33843 1.000 16.14288 87 LEU A CA 1
ATOM 504 C C . LEU A 1 87 ? -15.24019 -3.04339 -10.24667 1.000 15.87504 87 LEU A C 1
ATOM 505 O O . LEU A 1 87 ? -15.37767 -2.13396 -11.07843 1.000 16.71040 87 LEU A O 1
ATOM 510 N N . LEU A 1 88 ? -14.37792 -2.95746 -9.22128 1.000 15.50747 88 LEU A N 1
ATOM 511 C CA . LEU A 1 88 ? -13.48163 -1.81234 -9.08478 1.000 13.90383 88 LEU A CA 1
ATOM 512 C C . LEU A 1 88 ? -12.48862 -1.74619 -10.23424 1.000 17.07020 88 LEU A C 1
ATOM 513 O O . LEU A 1 88 ? -12.18320 -0.66316 -10.74334 1.000 19.30940 88 LEU A O 1
ATOM 518 N N . GLY A 1 89 ? -11.98905 -2.88465 -10.66343 1.000 18.38704 89 GLY A N 1
ATOM 519 C CA . GLY A 1 89 ? -11.04561 -2.92313 -11.74938 1.000 21.90827 89 GLY A CA 1
ATOM 520 C C . GLY A 1 89 ? -9.60583 -2.89566 -11.27245 1.000 21.89033 89 GLY A C 1
ATOM 521 O O . GLY A 1 89 ? -9.28476 -2.48227 -10.15350 1.000 21.06466 89 GLY A O 1
ATOM 522 N N . ALA A 1 90 ? -8.72448 -3.30302 -12.18248 1.000 26.47721 90 ALA A N 1
ATOM 523 C CA . ALA A 1 90 ? -7.30693 -3.41684 -11.88067 1.000 29.11785 90 ALA A CA 1
ATOM 524 C C . ALA A 1 90 ? -6.76145 -2.07621 -11.41716 1.000 28.72102 90 ALA A C 1
ATOM 525 O O . ALA A 1 90 ? -6.97478 -1.04610 -12.06381 1.000 29.08990 90 ALA A O 1
ATOM 527 N N . GLY A 1 91 ? -6.05162 -2.09595 -10.29277 1.000 30.52161 91 GLY A N 1
ATOM 528 C CA . GLY A 1 91 ? -5.46442 -0.90045 -9.73435 1.000 33.12214 91 GLY A CA 1
ATOM 529 C C . GLY A 1 91 ? -6.31900 -0.18976 -8.71002 1.000 31.67239 91 GLY A C 1
ATOM 530 O O . GLY A 1 91 ? -5.80348 0.67415 -7.99127 1.000 35.93613 91 GLY A O 1
ATOM 531 N N . GLN A 1 92 ? -7.60655 -0.51937 -8.61839 1.000 24.43022 92 GLN A N 1
ATOM 532 C CA . GLN A 1 92 ? -8.50645 0.14423 -7.68567 1.000 22.44715 92 GLN A CA 1
ATOM 533 C C . GLN A 1 92 ? -9.02606 -0.80882 -6.61830 1.000 21.23602 92 GLN A C 1
ATOM 534 O O . GLN A 1 92 ? -10.03687 -0.52203 -5.97864 1.000 21.56984 92 GLN A O 1
ATOM 540 N N . GLU A 1 93 ? -8.33192 -1.91768 -6.38589 1.000 21.30343 93 GLU A N 1
ATOM 541 C CA . GLU A 1 93 ? -8.86761 -2.95337 -5.51616 1.000 21.16365 93 GLU A CA 1
ATOM 542 C C . GLU A 1 93 ? -8.80670 -2.54225 -4.04582 1.000 21.93687 93 GLU A C 1
ATOM 543 O O . GLU A 1 93 ? -7.99625 -1.71068 -3.62505 1.000 27.11011 93 GLU A O 1
ATOM 549 N N . VAL A 1 94 ? -9.68669 -3.17338 -3.26379 1.000 22.05026 94 VAL A N 1
ATOM 550 C CA . VAL A 1 94 ? -9.69612 -3.11956 -1.80509 1.000 21.33588 94 VAL A CA 1
ATOM 551 C C . VAL A 1 94 ? -8.89968 -4.30713 -1.28992 1.000 22.11739 94 VAL A C 1
ATOM 552 O O . VAL A 1 94 ? -8.93652 -5.39003 -1.87946 1.000 24.13158 94 VAL A O 1
ATOM 556 N N . SER A 1 95 ? -8.16066 -4.10814 -0.19702 1.000 17.56175 95 SER A N 1
ATOM 557 C CA . SER A 1 95 ? -7.27972 -5.14366 0.32392 1.000 22.07909 95 SER A CA 1
ATOM 558 C C . SER A 1 95 ? -7.94804 -6.03660 1.35642 1.000 26.28551 95 SER A C 1
ATOM 559 O O . SER A 1 95 ? -7.64019 -7.23311 1.43054 1.000 26.06799 95 SER A O 1
ATOM 562 N N . GLU A 1 96 ? -8.82596 -5.47825 2.17729 1.000 25.63668 96 GLU A N 1
ATOM 563 C CA . GLU A 1 96 ? -9.43607 -6.22475 3.26492 1.000 26.46394 96 GLU A CA 1
ATOM 564 C C . GLU A 1 96 ? -10.88227 -5.80003 3.40524 1.000 24.19896 96 GLU A C 1
ATOM 565 O O . GLU A 1 96 ? -11.22239 -4.63123 3.19644 1.000 21.43422 96 GLU A O 1
ATOM 571 N N . LEU A 1 97 ? -11.72441 -6.76140 3.75727 1.000 18.99313 97 LEU A N 1
ATOM 572 C CA . LEU A 1 97 ? -13.13492 -6.52497 3.99895 1.000 15.83066 97 LEU A CA 1
ATOM 573 C C . LEU A 1 97 ? -13.43055 -6.94049 5.42855 1.000 17.06256 97 LEU A C 1
ATOM 574 O O . LEU A 1 97 ? -13.08126 -8.06094 5.82942 1.000 18.04745 97 LEU A O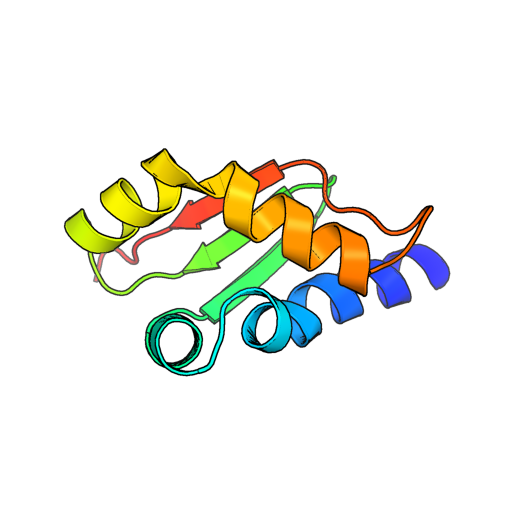 1
ATOM 579 N N . ARG A 1 98 ? -14.01047 -6.02690 6.21026 1.000 13.74585 98 ARG A N 1
ATOM 580 C CA . ARG A 1 98 ? -14.31023 -6.28980 7.60787 1.000 15.01945 98 ARG A CA 1
ATOM 581 C C . ARG A 1 98 ? -15.73575 -5.87749 7.90318 1.000 14.16766 98 ARG A C 1
ATOM 582 O O . ARG A 1 98 ? -16.27169 -4.96273 7.27792 1.000 15.77414 98 ARG A O 1
ATOM 590 N N . PHE A 1 99 ? -16.36181 -6.56803 8.85114 1.000 12.99925 99 PHE A N 1
ATOM 591 C CA . PHE A 1 99 ? -17.75692 -6.33668 9.16884 1.000 13.72613 99 PHE A CA 1
ATOM 592 C C . PHE A 1 99 ? -17.90224 -5.84118 10.59481 1.000 16.67819 99 PHE A C 1
ATOM 593 O O . PHE A 1 99 ? -17.26240 -6.36295 11.51278 1.000 17.38259 99 PHE A O 1
ATOM 601 N N . SER A 1 100 ? -18.74095 -4.83156 10.77006 1.000 13.03529 100 SER A N 1
ATOM 602 C CA . SER A 1 100 ? -18.91380 -4.22232 12.07686 1.000 12.88838 100 SER A CA 1
ATOM 603 C C . SER A 1 100 ? -20.37048 -4.27388 12.50567 1.000 14.19346 100 SER A C 1
ATOM 604 O O . SER A 1 100 ? -21.28187 -4.18966 11.67308 1.000 15.44577 100 SER A O 1
ATOM 607 N N . VAL A 1 101 ? -20.59323 -4.36407 13.81520 1.000 13.59876 101 VAL A N 1
ATOM 608 C CA . VAL A 1 101 ? -21.91904 -4.33815 14.42005 1.000 14.25815 101 VAL A CA 1
ATOM 609 C C . VAL A 1 101 ? -21.97766 -3.18862 15.41593 1.000 15.57606 101 VAL A C 1
ATOM 610 O O . VAL A 1 101 ? -21.12981 -3.08530 16.31331 1.000 18.10842 101 VAL A O 1
ATOM 614 N N . GLY A 1 102 ? -22.99168 -2.34142 15.27142 1.000 15.92618 102 GLY A N 1
ATOM 615 C CA . GLY A 1 102 ? -23.17702 -1.25866 16.21550 1.000 17.44932 102 GLY A CA 1
ATOM 616 C C . GLY A 1 102 ? -23.55529 -1.80268 17.57698 1.000 21.71223 102 GLY A C 1
ATOM 617 O O . GLY A 1 102 ? -24.20808 -2.84413 17.69455 1.000 21.46142 102 GLY A O 1
ATOM 618 N N . HIS A 1 103 ? -23.12251 -1.10874 18.62914 1.000 20.66185 103 HIS A N 1
ATOM 619 C CA . HIS A 1 103 ? -23.34550 -1.67753 19.94984 1.000 21.95523 103 HIS A CA 1
ATOM 620 C C . HIS A 1 103 ? -24.73151 -1.39057 20.47602 1.000 29.08447 103 HIS A C 1
ATOM 621 O O . HIS A 1 103 ? -25.23392 -2.14605 21.30934 1.000 29.81010 103 HIS A O 1
ATOM 628 N N . ILE A 1 104 ? -25.34641 -0.31944 20.00006 1.000 29.95981 104 ILE A N 1
ATOM 629 C CA . ILE A 1 104 ? -26.62996 0.15089 20.50160 1.000 36.15765 104 ILE A CA 1
ATOM 630 C C . ILE A 1 104 ? -27.81248 -0.60286 19.89860 1.000 35.56414 104 ILE A C 1
ATOM 631 O O . ILE A 1 104 ? -27.75247 -1.06546 18.75700 1.000 37.45097 104 ILE A O 1
#

InterPro domains:
  IPR007922 DciA-like [PF05258] (15-99)

Secondary structure (DSSP, 8-state):
-HHHHHHHHHHHHTHHHHH-HHHHHTEEEEEEETTEEEEEESSHHHHHHHHHTHHHHHHHHHHHH-TT---SEEEEEE---

B-factor: mean 23.66, std 11.41, range [10.68, 62.07]

Nearest PDB structures (foldseek):
  7ykm-assembly1_A  TM=1.013E+00  e=1.161E-17  Deinococcus radiodurans
  8a3v-assembly1_C  TM=7.379E-01  e=2.548E-04  Vibrio cholerae
  4tps-assembly1_B  TM=7.007E-01  e=8.707E-04  Bacillus subtilis subsp. subtilis str. 168
  8t6c-assembly1_A  TM=5.571E-01  e=1.950E+00  synthetic construct
  8v9k-assembly1_c  TM=4.656E-01  e=4.736E+00  Mycolicibacterium smegmatis MC2 155